Protein AF-A0A536M0W7-F1 (afdb_monomer_lite)

Radius of gyration: 11.35 Å; chains: 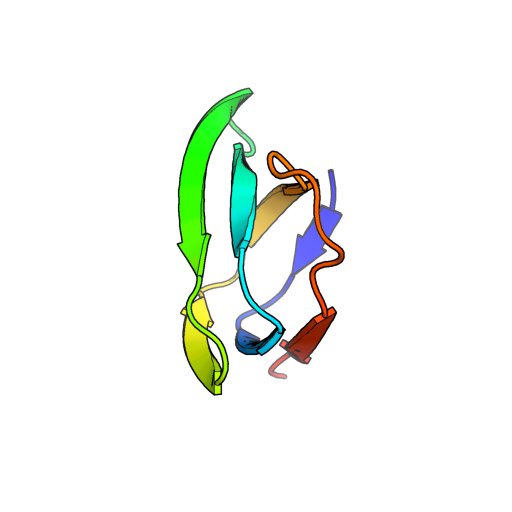1; bounding box: 25×20×30 Å

pLDDT: mean 97.76, std 0.99, range [93.25, 98.75]

Structure (mmCIF, N/CA/C/O backbone):
data_AF-A0A536M0W7-F1
#
_entry.id   AF-A0A536M0W7-F1
#
loop_
_atom_site.group_PDB
_atom_site.id
_atom_site.type_symbol
_atom_site.label_atom_id
_atom_site.label_alt_id
_atom_site.label_comp_id
_atom_site.label_asym_id
_atom_site.label_entity_id
_atom_site.label_seq_id
_atom_site.pdbx_PDB_ins_code
_atom_site.Cartn_x
_atom_site.Cartn_y
_atom_site.Cartn_z
_atom_site.occupancy
_atom_site.B_iso_or_equiv
_atom_site.auth_seq_id
_atom_site.auth_comp_id
_atom_site.auth_asym_id
_atom_site.auth_atom_id
_atom_site.pdbx_PDB_model_num
ATOM 1 N N . MET A 1 1 ? 9.969 -1.106 5.865 1.00 95.06 1 MET A N 1
ATOM 2 C CA . MET A 1 1 ? 10.476 -0.396 4.678 1.00 95.06 1 MET A CA 1
ATOM 3 C C . MET A 1 1 ? 10.787 -1.420 3.602 1.00 95.06 1 MET A C 1
ATOM 5 O O . MET A 1 1 ? 11.499 -2.373 3.905 1.00 95.06 1 MET A O 1
ATOM 9 N N . HIS A 1 2 ? 10.191 -1.279 2.423 1.00 97.50 2 HIS A N 1
ATOM 10 C CA . HIS A 1 2 ? 10.434 -2.083 1.222 1.00 97.50 2 HIS A CA 1
ATOM 11 C C . HIS A 1 2 ? 9.988 -1.293 -0.018 1.00 97.50 2 HIS A C 1
ATOM 13 O O . HIS A 1 2 ? 9.330 -0.260 0.115 1.00 97.50 2 HIS A O 1
ATOM 19 N N . SER A 1 3 ? 10.333 -1.783 -1.207 1.00 97.62 3 SER A N 1
ATOM 20 C CA . SER A 1 3 ? 9.999 -1.140 -2.479 1.00 97.62 3 SER A CA 1
ATOM 21 C C . SER A 1 3 ? 9.159 -2.049 -3.365 1.00 97.62 3 SER A C 1
ATOM 23 O O . SER A 1 3 ? 9.330 -3.267 -3.333 1.00 97.62 3 SER A O 1
ATOM 25 N N . HIS A 1 4 ? 8.322 -1.432 -4.191 1.00 98.00 4 HIS A N 1
ATOM 26 C CA . HIS A 1 4 ? 7.562 -2.068 -5.259 1.00 98.00 4 HIS A CA 1
ATOM 27 C C . HIS A 1 4 ? 7.836 -1.364 -6.603 1.00 98.00 4 HIS A C 1
ATOM 29 O O . HIS A 1 4 ? 8.095 -0.155 -6.605 1.00 98.00 4 HIS A O 1
ATOM 35 N N . PRO A 1 5 ? 7.764 -2.070 -7.749 1.00 98.38 5 PRO A N 1
ATOM 36 C CA . PRO A 1 5 ? 7.573 -1.430 -9.052 1.00 98.38 5 PRO A CA 1
ATOM 37 C C . PRO A 1 5 ? 6.144 -0.863 -9.160 1.00 98.38 5 PRO A C 1
ATOM 39 O O . PRO A 1 5 ? 5.378 -0.916 -8.196 1.00 98.38 5 PRO A O 1
ATOM 42 N N . ASP A 1 6 ? 5.765 -0.346 -10.330 1.00 98.75 6 ASP A N 1
ATOM 43 C CA . ASP A 1 6 ? 4.366 -0.005 -10.607 1.00 98.75 6 ASP A CA 1
ATOM 44 C C . ASP A 1 6 ? 3.460 -1.203 -10.289 1.00 98.75 6 ASP A C 1
ATOM 46 O O . ASP A 1 6 ? 3.767 -2.346 -10.650 1.00 98.75 6 ASP A O 1
ATOM 50 N N . LEU A 1 7 ? 2.343 -0.962 -9.606 1.00 98.62 7 LEU A N 1
ATOM 51 C CA . LEU A 1 7 ? 1.480 -2.037 -9.128 1.00 98.62 7 LEU A CA 1
ATOM 52 C C . LEU A 1 7 ? 0.004 -1.647 -9.092 1.00 98.62 7 LEU A C 1
ATOM 54 O O . LEU A 1 7 ? -0.364 -0.480 -8.962 1.00 98.62 7 LEU A O 1
ATOM 58 N N . VAL A 1 8 ? -0.854 -2.665 -9.138 1.00 98.56 8 VAL A N 1
ATOM 59 C CA . VAL A 1 8 ? -2.266 -2.553 -8.753 1.00 98.56 8 VAL A CA 1
ATOM 60 C C . VAL A 1 8 ? -2.454 -3.223 -7.396 1.00 98.56 8 VAL A C 1
ATOM 62 O O . VAL A 1 8 ? -2.152 -4.407 -7.238 1.00 98.56 8 VAL A O 1
ATOM 65 N N . ALA A 1 9 ? -2.962 -2.475 -6.420 1.00 98.12 9 ALA A N 1
ATOM 66 C CA . ALA A 1 9 ? -3.329 -2.990 -5.108 1.00 98.12 9 ALA A CA 1
ATOM 67 C C . ALA A 1 9 ? -4.838 -3.221 -5.060 1.00 98.12 9 ALA A C 1
ATOM 69 O O . ALA A 1 9 ? -5.601 -2.358 -5.486 1.00 98.12 9 ALA A O 1
ATOM 70 N N . VAL A 1 10 ? -5.264 -4.363 -4.524 1.00 98.50 10 VAL A N 1
ATOM 71 C CA . VAL A 1 10 ? -6.676 -4.700 -4.310 1.00 98.50 10 VAL A CA 1
ATOM 72 C C . VAL A 1 10 ? -6.882 -5.088 -2.851 1.00 98.50 10 VAL A C 1
ATOM 74 O O . VAL A 1 10 ? -6.279 -6.053 -2.373 1.00 98.50 10 VAL A O 1
ATOM 77 N N . ALA A 1 11 ? -7.748 -4.363 -2.151 1.00 98.38 11 ALA A N 1
ATOM 78 C CA . ALA A 1 11 ? -8.172 -4.685 -0.798 1.00 98.38 11 ALA A CA 1
ATOM 79 C C . ALA A 1 11 ? -9.275 -5.743 -0.846 1.00 98.38 11 ALA A C 1
ATOM 81 O O . ALA A 1 11 ? -10.435 -5.438 -1.091 1.00 98.38 11 ALA A O 1
ATOM 82 N N . LEU A 1 12 ? -8.938 -7.011 -0.600 1.00 98.44 12 LEU A N 1
ATOM 83 C CA . LEU A 1 12 ? -9.961 -8.049 -0.418 1.00 98.44 12 LEU A CA 1
ATOM 84 C C . LEU A 1 12 ? -10.761 -7.802 0.865 1.00 98.44 12 LEU A C 1
ATOM 86 O O . LEU A 1 12 ? -11.960 -8.063 0.912 1.00 98.44 12 LEU A O 1
ATOM 90 N N . ARG A 1 13 ? -10.067 -7.296 1.888 1.00 98.50 13 ARG A N 1
ATOM 91 C CA . ARG A 1 13 ? -10.634 -6.731 3.107 1.00 98.50 13 ARG A CA 1
ATOM 92 C C . ARG A 1 13 ? -9.848 -5.476 3.461 1.00 98.50 13 ARG A C 1
ATOM 94 O O . ARG A 1 13 ? -8.644 -5.574 3.706 1.00 98.50 13 ARG A O 1
ATOM 101 N N . GLY A 1 14 ? -10.523 -4.336 3.448 1.00 98.06 14 GLY A N 1
ATOM 102 C CA . GLY A 1 14 ? -9.961 -3.026 3.729 1.00 98.06 14 GLY A CA 1
ATOM 103 C C . GLY A 1 14 ? -9.873 -2.710 5.225 1.00 98.06 14 GLY A C 1
ATOM 104 O O . GLY A 1 14 ? -10.069 -3.570 6.089 1.00 98.06 14 GLY A O 1
ATOM 105 N N . GLY A 1 15 ? -9.545 -1.459 5.528 1.00 98.31 15 GLY A N 1
ATOM 106 C CA . GLY A 1 15 ? -9.391 -0.941 6.882 1.00 98.31 15 GLY A CA 1
ATOM 107 C C . GLY A 1 15 ? -8.455 0.264 6.946 1.00 98.31 15 GLY A C 1
ATOM 108 O O . GLY A 1 15 ? -8.004 0.788 5.924 1.00 98.31 15 GLY A O 1
ATOM 109 N N . LYS A 1 16 ? -8.129 0.672 8.176 1.00 98.44 16 LYS A N 1
ATOM 110 C CA . LYS A 1 16 ? -7.205 1.776 8.454 1.00 98.44 16 LYS A CA 1
ATOM 111 C C . LYS A 1 16 ? -5.765 1.350 8.268 1.00 98.44 16 LYS A C 1
ATOM 113 O O . LYS A 1 16 ? -5.250 0.527 9.026 1.00 98.44 16 LYS A O 1
ATOM 118 N N . VAL A 1 17 ? -5.098 1.979 7.316 1.00 98.00 17 VAL A N 1
ATOM 119 C CA . VAL A 1 17 ? -3.688 1.752 7.033 1.00 98.00 17 VAL A CA 1
ATOM 120 C C . VAL A 1 17 ? -2.909 3.039 7.255 1.00 98.00 17 VAL A C 1
ATOM 122 O O . VAL A 1 17 ? -3.381 4.127 6.927 1.00 98.00 17 VAL A O 1
ATOM 125 N N . ARG A 1 18 ? -1.706 2.906 7.807 1.00 98.50 18 ARG A N 1
ATOM 126 C CA . ARG A 1 18 ? -0.715 3.976 7.857 1.00 98.50 18 ARG A CA 1
ATOM 127 C C . ARG A 1 18 ? 0.424 3.636 6.917 1.00 98.50 18 ARG A C 1
ATOM 129 O O . ARG A 1 18 ? 1.044 2.582 7.047 1.00 98.50 18 ARG A O 1
ATOM 136 N N . PHE A 1 19 ? 0.716 4.549 6.006 1.00 97.94 19 PHE A N 1
ATOM 137 C CA . PHE A 1 19 ? 1.903 4.501 5.172 1.00 97.94 19 PHE A CA 1
ATOM 138 C C . PHE A 1 19 ? 2.974 5.411 5.755 1.00 97.94 19 PHE A C 1
ATOM 140 O O . PHE A 1 19 ? 2.705 6.581 6.010 1.00 97.94 19 PHE A O 1
ATOM 147 N N . THR A 1 20 ? 4.189 4.899 5.906 1.00 98.38 20 THR A N 1
ATOM 148 C CA . THR A 1 20 ? 5.390 5.712 6.127 1.00 98.38 20 THR A CA 1
ATOM 149 C C . THR A 1 20 ? 6.171 5.760 4.823 1.00 98.38 20 THR A C 1
ATOM 151 O O . THR A 1 20 ? 6.593 4.718 4.317 1.00 98.38 20 THR A O 1
ATOM 154 N N . LEU A 1 21 ? 6.339 6.957 4.270 1.00 96.81 21 LEU A N 1
ATOM 155 C CA . LEU A 1 21 ? 7.054 7.204 3.023 1.00 96.81 21 LEU A CA 1
ATOM 156 C C . LEU A 1 21 ? 8.575 7.206 3.231 1.00 96.81 21 LEU A C 1
ATOM 158 O O . LEU A 1 21 ? 9.067 7.345 4.352 1.00 96.81 21 LEU A O 1
ATOM 162 N N . ALA A 1 22 ? 9.333 7.126 2.134 1.00 95.94 22 ALA A N 1
ATOM 163 C CA . ALA A 1 22 ? 10.800 7.154 2.153 1.00 95.94 22 ALA A CA 1
ATOM 164 C C . ALA A 1 22 ? 11.399 8.401 2.842 1.00 95.94 22 ALA A C 1
ATOM 166 O O . ALA A 1 22 ? 12.473 8.328 3.437 1.00 95.94 22 ALA A O 1
ATOM 167 N N . ASN A 1 23 ? 10.701 9.543 2.809 1.00 95.69 23 ASN A N 1
ATOM 168 C CA . ASN A 1 23 ? 11.113 10.773 3.500 1.00 95.69 23 ASN A CA 1
ATOM 169 C C . ASN A 1 23 ? 10.802 10.765 5.017 1.00 95.69 23 ASN A C 1
ATOM 171 O O . ASN A 1 23 ? 11.102 11.741 5.702 1.00 95.69 23 ASN A O 1
ATOM 175 N N . GLY A 1 24 ? 10.197 9.693 5.538 1.00 96.62 24 GLY A N 1
ATOM 176 C CA . GLY A 1 24 ? 9.769 9.552 6.930 1.00 96.62 24 GLY A CA 1
ATOM 177 C C . GLY A 1 24 ? 8.401 10.161 7.250 1.00 96.62 24 GLY A C 1
ATOM 178 O O . GLY A 1 24 ? 7.936 10.026 8.380 1.00 96.62 24 GLY A O 1
ATOM 179 N N . GLU A 1 25 ? 7.745 10.814 6.289 1.00 97.69 25 GLU A N 1
ATOM 180 C CA . GLU A 1 25 ? 6.381 11.318 6.447 1.00 97.69 25 GLU A CA 1
ATOM 181 C C . GLU A 1 25 ? 5.379 10.165 6.519 1.00 97.69 25 GLU A C 1
ATOM 183 O O . GLU A 1 25 ? 5.525 9.150 5.835 1.00 97.69 25 GLU A O 1
ATOM 188 N N . THR A 1 26 ? 4.339 10.335 7.334 1.00 98.12 26 THR A N 1
ATOM 189 C CA . THR A 1 26 ? 3.279 9.340 7.503 1.00 98.12 26 THR A CA 1
ATOM 190 C C . THR A 1 26 ? 1.947 9.837 6.972 1.00 98.12 26 THR A C 1
ATOM 192 O O . THR A 1 26 ? 1.565 10.974 7.247 1.00 98.12 26 THR A O 1
ATOM 195 N N . GLN A 1 27 ? 1.203 8.962 6.304 1.00 97.38 27 GLN A N 1
ATOM 196 C CA . GLN A 1 27 ? -0.142 9.231 5.809 1.00 97.38 27 GLN A CA 1
ATOM 197 C C . GLN A 1 27 ? -1.090 8.105 6.218 1.00 97.38 27 GLN A C 1
ATOM 199 O O . GLN A 1 27 ? -0.775 6.932 6.027 1.00 97.38 27 GLN A O 1
ATOM 204 N N . ASP A 1 28 ? -2.254 8.469 6.752 1.00 97.69 28 ASP A N 1
ATOM 205 C CA . ASP A 1 28 ? -3.320 7.516 7.063 1.00 97.69 28 ASP A CA 1
ATOM 206 C C . ASP A 1 28 ? -4.315 7.455 5.903 1.00 97.69 28 ASP A C 1
ATOM 208 O O . ASP A 1 28 ? -4.704 8.485 5.348 1.00 97.69 28 ASP A O 1
ATOM 212 N N . ALA A 1 29 ? -4.754 6.246 5.569 1.00 96.38 29 ALA A N 1
ATOM 213 C CA . ALA A 1 29 ? -5.796 5.987 4.588 1.00 96.38 29 ALA A CA 1
ATOM 214 C C . ALA A 1 29 ? -6.814 4.982 5.142 1.00 96.38 29 ALA A C 1
ATOM 216 O O . ALA A 1 29 ? -6.484 4.115 5.953 1.00 96.38 29 ALA A O 1
ATOM 217 N N . GLU A 1 30 ? -8.056 5.095 4.685 1.00 97.75 30 GLU A N 1
ATOM 218 C CA . GLU A 1 30 ? -9.095 4.089 4.899 1.00 97.75 30 GLU A CA 1
ATOM 219 C C . GLU A 1 30 ? -9.360 3.420 3.553 1.00 97.75 30 GLU A C 1
ATOM 221 O O . GLU A 1 30 ? -9.742 4.101 2.604 1.00 97.75 30 GLU A O 1
ATOM 226 N N . LEU A 1 31 ? -9.135 2.110 3.477 1.00 97.69 31 LEU A N 1
ATOM 227 C CA . LEU A 1 31 ? -9.424 1.313 2.287 1.00 97.69 31 LEU A CA 1
ATOM 228 C C . LEU A 1 31 ? -10.774 0.621 2.463 1.00 97.69 31 LEU A C 1
ATOM 230 O O . LEU A 1 31 ? -11.007 -0.001 3.500 1.00 97.69 31 LEU A O 1
ATOM 234 N N . ALA A 1 32 ? -11.646 0.683 1.462 1.00 98.25 32 ALA A N 1
ATOM 235 C CA . ALA A 1 32 ? -12.887 -0.083 1.452 1.00 98.25 32 ALA A CA 1
ATOM 236 C C . ALA A 1 32 ? -12.664 -1.537 0.996 1.00 98.25 32 ALA A C 1
ATOM 238 O O . ALA A 1 32 ? -11.729 -1.853 0.259 1.00 98.25 32 ALA A O 1
ATOM 239 N N . ASP A 1 33 ? -13.564 -2.437 1.398 1.00 98.56 33 ASP A N 1
ATOM 240 C CA . ASP A 1 33 ? -13.593 -3.803 0.867 1.00 98.56 33 ASP A CA 1
ATOM 241 C C . ASP A 1 33 ? -13.837 -3.778 -0.652 1.00 98.56 33 ASP A C 1
ATOM 243 O O . ASP A 1 33 ? -14.783 -3.158 -1.142 1.00 98.56 33 ASP A O 1
ATOM 247 N N . GLY A 1 34 ? -12.984 -4.475 -1.399 1.00 98.19 34 GLY A N 1
ATOM 248 C CA . GLY A 1 34 ? -12.989 -4.513 -2.860 1.00 98.19 34 GLY A CA 1
ATOM 249 C C . GLY A 1 34 ? -12.350 -3.297 -3.535 1.00 98.19 34 GLY A C 1
ATOM 250 O O . GLY A 1 34 ? -12.323 -3.256 -4.766 1.00 98.19 34 GLY A O 1
ATOM 251 N N . GLU A 1 35 ? -11.839 -2.319 -2.781 1.00 98.44 35 GLU A N 1
ATOM 252 C CA . GLU A 1 35 ? -11.173 -1.153 -3.358 1.00 98.44 35 GLU A CA 1
ATOM 253 C C . GLU A 1 35 ? -9.902 -1.562 -4.106 1.00 98.44 35 GLU A C 1
ATOM 255 O O . GLU A 1 35 ? -9.122 -2.396 -3.639 1.00 98.44 35 GLU A O 1
ATOM 260 N N . ALA A 1 36 ? -9.698 -0.968 -5.281 1.00 98.19 36 ALA A N 1
ATOM 261 C CA . ALA A 1 36 ? -8.519 -1.188 -6.098 1.00 98.19 36 ALA A CA 1
ATOM 262 C C . ALA A 1 36 ? -7.915 0.143 -6.547 1.00 98.19 36 ALA A C 1
ATOM 264 O O . ALA A 1 36 ? -8.641 1.057 -6.943 1.00 98.19 36 ALA A O 1
ATOM 265 N N . GLY A 1 37 ? -6.587 0.227 -6.525 1.00 97.50 37 GLY A N 1
ATOM 266 C CA . GLY A 1 37 ? -5.840 1.423 -6.905 1.00 97.50 37 GLY A CA 1
ATOM 267 C C . GLY A 1 37 ? -4.543 1.085 -7.628 1.00 97.50 37 GLY A C 1
ATOM 268 O O . GLY A 1 37 ? -3.926 0.053 -7.366 1.00 97.50 37 GLY A O 1
ATOM 269 N N . PHE A 1 38 ? -4.144 1.962 -8.546 1.00 98.19 38 PHE A N 1
ATOM 270 C CA . PHE A 1 38 ? -2.828 1.923 -9.177 1.00 98.19 38 PHE A CA 1
ATOM 271 C C . PHE A 1 38 ? -1.852 2.797 -8.390 1.00 98.19 38 PHE A C 1
ATOM 273 O O . PHE A 1 38 ? -2.206 3.906 -7.987 1.00 98.19 38 PHE A O 1
ATOM 280 N N . PHE A 1 39 ? -0.631 2.306 -8.217 1.00 96.81 39 PHE A N 1
ATOM 281 C CA . PHE A 1 39 ? 0.463 3.024 -7.581 1.00 96.81 39 PHE A CA 1
ATOM 282 C C . PHE A 1 39 ? 1.689 2.943 -8.486 1.00 96.81 39 PHE A C 1
ATOM 284 O O . PHE A 1 39 ? 2.044 1.861 -8.955 1.00 96.81 39 PHE A O 1
ATOM 291 N N . GLU A 1 40 ? 2.326 4.088 -8.722 1.00 98.00 40 GLU A N 1
ATOM 292 C CA . GLU A 1 40 ? 3.652 4.131 -9.342 1.00 98.00 40 GLU A CA 1
ATOM 293 C C . GLU A 1 40 ? 4.692 3.488 -8.411 1.00 98.00 40 GLU A C 1
ATOM 295 O O . GLU A 1 40 ? 4.479 3.389 -7.196 1.00 98.00 40 GLU A O 1
ATOM 300 N N . ALA A 1 41 ? 5.824 3.074 -8.981 1.00 98.00 41 ALA A N 1
ATOM 301 C CA . ALA A 1 41 ? 6.950 2.509 -8.251 1.00 98.00 41 ALA A CA 1
ATOM 302 C C . ALA A 1 41 ? 7.302 3.356 -7.020 1.00 98.00 41 ALA A C 1
ATOM 304 O O . ALA A 1 41 ? 7.533 4.565 -7.104 1.00 9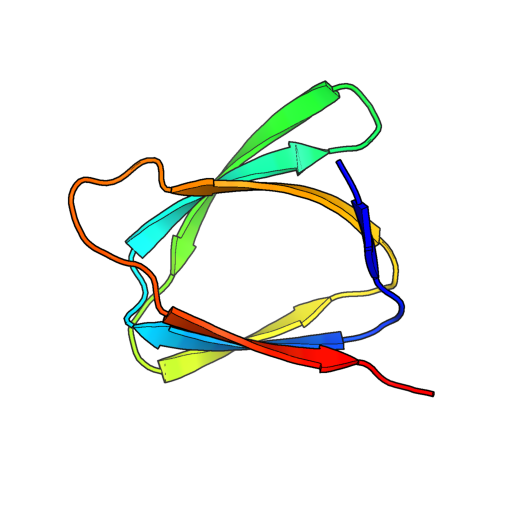8.00 41 ALA A O 1
ATOM 305 N N . THR A 1 42 ? 7.338 2.712 -5.855 1.00 96.56 42 THR A N 1
ATOM 306 C CA . THR A 1 42 ? 7.410 3.415 -4.574 1.00 96.56 42 THR A CA 1
ATOM 307 C C . THR A 1 42 ? 8.164 2.614 -3.521 1.00 96.56 42 THR A C 1
ATOM 309 O O . THR A 1 42 ? 8.178 1.383 -3.542 1.00 96.56 42 THR A O 1
ATOM 312 N N . GLU A 1 43 ? 8.800 3.321 -2.586 1.00 98.00 43 GLU A N 1
ATOM 313 C CA . GLU A 1 43 ? 9.365 2.761 -1.360 1.00 98.00 43 GLU A CA 1
ATOM 314 C C . GLU A 1 43 ? 8.553 3.261 -0.167 1.00 98.00 43 GLU A C 1
ATOM 316 O O . GLU A 1 43 ? 8.390 4.469 0.035 1.00 98.00 43 GLU A O 1
ATOM 321 N N . HIS A 1 44 ? 8.056 2.326 0.638 1.00 97.88 44 HIS A N 1
ATOM 322 C CA . HIS A 1 44 ? 7.266 2.654 1.813 1.00 97.88 44 HIS A CA 1
ATOM 323 C C . HIS A 1 44 ? 7.323 1.572 2.898 1.00 97.88 44 HIS A C 1
ATOM 325 O O . HIS A 1 44 ? 7.949 0.512 2.787 1.00 97.88 44 HIS A O 1
ATOM 331 N N . MET A 1 45 ? 6.649 1.852 4.002 1.00 98.19 45 MET A N 1
ATOM 332 C CA . MET A 1 45 ? 6.246 0.875 4.997 1.00 98.19 45 MET A CA 1
ATOM 333 C C . MET A 1 45 ? 4.746 1.006 5.221 1.00 98.19 45 MET A C 1
ATOM 335 O O . MET A 1 45 ? 4.230 2.118 5.263 1.00 98.19 45 MET A O 1
ATOM 339 N N . THR A 1 46 ? 4.081 -0.126 5.413 1.00 96.94 46 THR A N 1
ATOM 340 C CA . THR A 1 46 ? 2.638 -0.185 5.640 1.00 96.94 46 THR A CA 1
ATOM 341 C C . THR A 1 46 ? 2.380 -0.790 7.011 1.00 96.94 46 THR A C 1
ATOM 343 O O . THR A 1 46 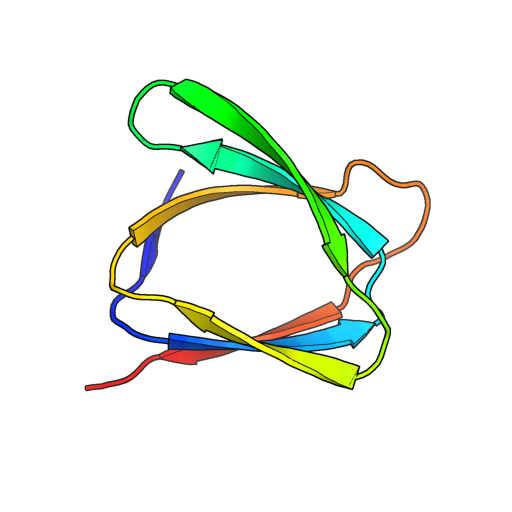? 2.912 -1.854 7.331 1.00 96.94 46 THR A O 1
ATOM 346 N N . GLU A 1 47 ? 1.562 -0.120 7.811 1.00 97.81 47 GLU A N 1
ATOM 347 C CA . GLU A 1 47 ? 1.119 -0.573 9.126 1.00 97.81 47 GLU A CA 1
ATOM 348 C C . GLU A 1 47 ? -0.408 -0.667 9.152 1.00 97.81 47 GLU A C 1
ATOM 350 O O . GLU A 1 47 ? -1.109 0.229 8.678 1.00 97.81 47 GLU A O 1
ATOM 355 N N . ASN A 1 48 ? -0.940 -1.737 9.743 1.00 98.25 48 ASN A N 1
ATOM 356 C CA . ASN A 1 48 ? -2.355 -1.792 10.089 1.00 98.25 48 ASN A CA 1
ATOM 357 C C . ASN A 1 48 ? -2.592 -0.904 11.319 1.00 98.25 48 ASN A C 1
ATOM 359 O O . ASN A 1 48 ? -2.191 -1.256 12.427 1.00 98.25 48 ASN A O 1
ATOM 363 N N . ALA A 1 49 ? -3.226 0.249 11.109 1.00 98.31 49 ALA A N 1
ATOM 364 C CA . AL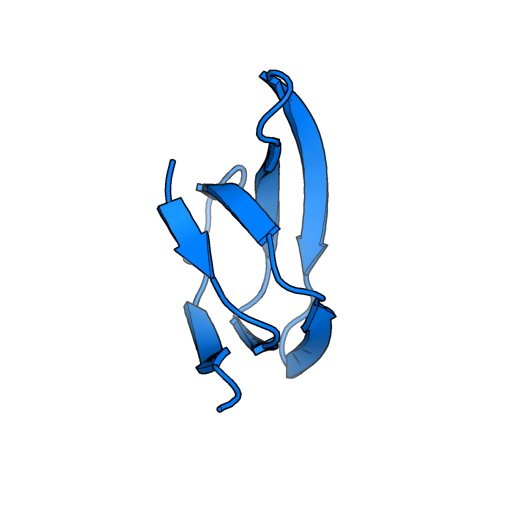A A 1 49 ? -3.527 1.233 12.147 1.00 98.31 49 ALA A CA 1
ATOM 365 C C . ALA A 1 49 ? -4.926 1.032 12.768 1.00 98.31 49 ALA A C 1
ATOM 367 O O . ALA A 1 49 ? -5.363 1.822 13.609 1.00 98.31 49 ALA A O 1
ATOM 368 N N . GLY A 1 50 ? -5.652 0.001 12.326 1.00 97.44 50 GLY A N 1
ATOM 369 C CA . GLY A 1 50 ? -6.960 -0.390 12.834 1.00 97.44 50 GLY A CA 1
ATOM 370 C C . GLY A 1 50 ? -6.900 -1.523 13.861 1.00 97.44 50 GLY A C 1
ATOM 371 O O . GLY A 1 50 ? -5.855 -1.864 14.409 1.00 97.44 50 GLY A O 1
ATOM 372 N N . SER A 1 51 ? -8.065 -2.113 14.130 1.00 97.31 51 SER A N 1
ATOM 373 C CA . SER A 1 51 ? -8.230 -3.251 15.047 1.00 97.31 51 SER A CA 1
ATOM 374 C C . SER A 1 51 ? -8.652 -4.550 14.352 1.00 97.31 51 SER A C 1
ATOM 376 O O . SER A 1 51 ? -8.854 -5.561 15.023 1.00 97.31 51 SER A O 1
ATOM 378 N N . SER A 1 52 ? -8.812 -4.533 13.027 1.00 95.81 52 SER A N 1
ATOM 379 C CA . SER A 1 52 ? -9.201 -5.689 12.217 1.00 95.81 52 SER A CA 1
ATOM 380 C C . SER A 1 52 ? -8.121 -6.050 11.210 1.00 95.81 52 SER A C 1
ATOM 382 O O . SER A 1 52 ? -7.397 -5.170 10.757 1.00 95.81 52 SER A O 1
ATOM 384 N N . ASP A 1 53 ? -8.064 -7.315 10.802 1.00 98.25 53 ASP A N 1
ATOM 385 C CA . ASP A 1 53 ? -7.153 -7.764 9.747 1.00 98.25 53 ASP A CA 1
ATOM 386 C C . ASP A 1 53 ? -7.435 -7.059 8.414 1.00 98.25 53 ASP A C 1
ATOM 388 O O . ASP A 1 53 ? -8.594 -6.851 8.047 1.00 98.25 53 ASP A O 1
ATOM 392 N N . ILE A 1 54 ? -6.362 -6.746 7.685 1.00 98.38 54 ILE A N 1
ATOM 393 C CA . ILE A 1 54 ? -6.389 -6.185 6.331 1.00 98.38 54 ILE A CA 1
ATOM 394 C C . ILE A 1 54 ? -5.808 -7.234 5.389 1.00 98.38 54 ILE A C 1
ATOM 396 O O . ILE A 1 54 ? -4.715 -7.750 5.631 1.00 98.38 54 ILE A O 1
ATOM 400 N N . HIS A 1 55 ? -6.533 -7.565 4.321 1.00 98.56 55 HIS A N 1
ATOM 401 C CA . HIS A 1 55 ? -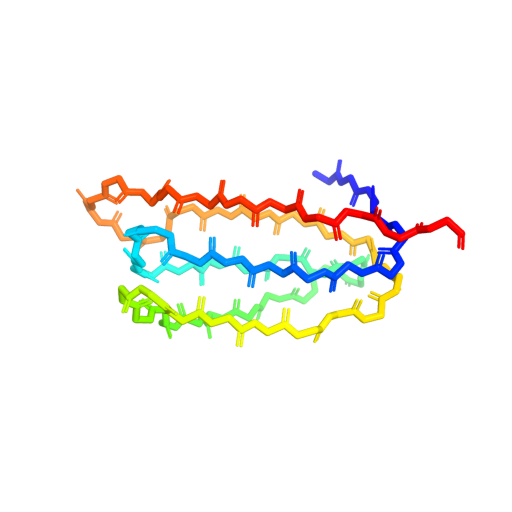6.101 -8.544 3.324 1.00 98.56 55 HIS A CA 1
ATOM 402 C C . HIS A 1 55 ? -5.938 -7.851 1.973 1.00 98.56 55 HIS A C 1
ATOM 404 O O . HIS A 1 55 ? -6.925 -7.437 1.364 1.00 98.56 55 HIS A O 1
ATOM 410 N N . MET A 1 56 ? -4.698 -7.773 1.490 1.00 98.00 56 MET A N 1
ATOM 411 C CA . MET A 1 56 ? -4.352 -7.134 0.221 1.00 98.00 56 MET A CA 1
ATOM 412 C C . MET A 1 56 ? -3.817 -8.155 -0.778 1.00 98.00 56 MET A C 1
ATOM 414 O O . MET A 1 56 ? -3.073 -9.066 -0.414 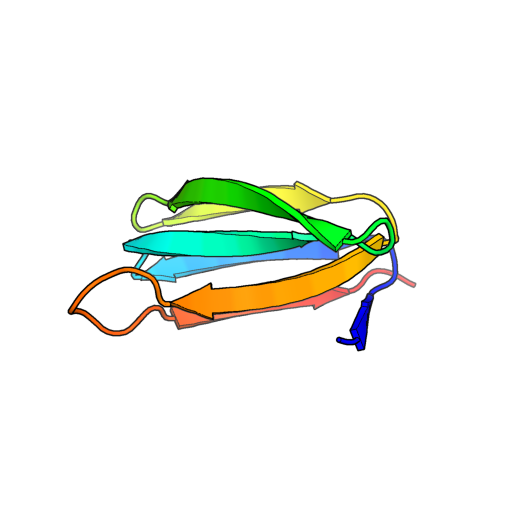1.00 98.00 56 MET A O 1
ATOM 418 N N . VAL A 1 57 ? -4.139 -7.952 -2.051 1.00 98.44 57 VAL A N 1
ATOM 419 C CA . VAL A 1 57 ? -3.415 -8.543 -3.178 1.00 98.44 57 VAL A CA 1
ATOM 420 C C . VAL A 1 57 ? -2.679 -7.417 -3.893 1.00 98.44 57 VAL A C 1
ATOM 422 O O . VAL A 1 57 ? -3.290 -6.420 -4.270 1.00 98.44 57 VAL A O 1
ATOM 425 N N . LEU A 1 58 ? -1.370 -7.582 -4.067 1.00 98.25 58 LEU A N 1
ATOM 426 C CA . LEU A 1 58 ? -0.509 -6.663 -4.810 1.00 98.25 58 LEU A CA 1
ATOM 427 C C . LEU A 1 58 ? -0.109 -7.341 -6.120 1.00 98.25 58 LEU A C 1
ATOM 429 O O . LEU A 1 58 ? 0.415 -8.455 -6.112 1.00 98.25 58 LEU A O 1
ATOM 433 N N . ILE A 1 59 ? -0.394 -6.683 -7.240 1.00 98.69 59 ILE A N 1
ATOM 434 C CA . ILE A 1 59 ? -0.076 -7.161 -8.586 1.00 98.69 59 ILE A CA 1
ATOM 435 C C . ILE A 1 59 ? 1.000 -6.240 -9.149 1.00 98.69 59 ILE A C 1
ATOM 437 O O . ILE A 1 59 ? 0.698 -5.144 -9.616 1.00 98.69 59 ILE A O 1
ATOM 441 N N . GLU A 1 60 ? 2.250 -6.683 -9.079 1.00 98.62 60 GLU A N 1
ATOM 442 C CA . GLU A 1 60 ? 3.414 -5.938 -9.564 1.00 98.62 60 GLU A CA 1
ATOM 443 C C . GLU A 1 60 ? 3.578 -6.084 -11.081 1.00 98.62 60 GLU A C 1
ATOM 445 O O . GLU A 1 60 ? 3.509 -7.190 -11.631 1.00 98.62 60 GLU A O 1
ATOM 450 N N . LEU A 1 61 ? 3.788 -4.959 -11.761 1.00 98.19 61 LEU A N 1
ATOM 451 C CA . LEU A 1 61 ? 3.954 -4.889 -13.209 1.00 98.19 61 LEU A CA 1
ATOM 452 C C . LEU A 1 61 ? 5.432 -5.052 -13.607 1.00 98.19 61 LEU A C 1
ATOM 454 O O . LEU A 1 61 ? 6.338 -4.802 -12.813 1.00 98.19 61 LEU A O 1
ATOM 458 N N . LYS A 1 62 ? 5.660 -5.524 -14.840 1.00 93.25 62 LYS A N 1
ATOM 459 C CA . LYS A 1 62 ? 6.991 -5.797 -15.409 1.00 93.25 62 LYS A CA 1
ATOM 460 C C . LYS A 1 62 ? 7.488 -4.670 -16.297 1.00 93.25 62 LYS A C 1
ATOM 462 O O . LYS A 1 62 ? 6.647 -4.124 -17.044 1.00 93.25 62 LYS A O 1
#

Foldseek 3Di:
DAKAAKKKKFWCPWAWKWKQFPVRDIDIDTAHHGDIDIDHIGDIDMDHPDDDDIDMDIGGDD

Secondary structure (DSSP, 8-state):
-EEE-SEEEEEEE-EEEEEEETTS-EEEEEEPTT-EEEE-SEEEEEEE-SSS--EEEEEE--

Sequence (62 aa):
MHSHPDLVAVALRGGKVRFTLANGETQDAELADGEAGFFEATEHMTENAGSSDIHMVLIELK